Protein AF-A0A183GH62-F1 (afdb_monomer)

Structure (mmCIF, N/CA/C/O backbone):
data_AF-A0A183GH62-F1
#
_entry.id   AF-A0A183GH62-F1
#
loop_
_atom_site.group_PDB
_atom_site.id
_atom_site.type_symbol
_atom_site.label_atom_id
_atom_site.label_alt_id
_atom_site.label_comp_id
_atom_site.label_asym_id
_atom_site.label_entity_id
_atom_site.label_seq_id
_atom_site.pdbx_PDB_ins_code
_atom_site.Cartn_x
_atom_site.Cartn_y
_atom_site.Cartn_z
_atom_site.occupancy
_atom_site.B_iso_or_equiv
_atom_site.auth_seq_id
_atom_site.auth_comp_id
_atom_site.auth_asym_id
_atom_site.auth_atom_id
_atom_site.pdbx_PDB_model_num
ATOM 1 N N . LEU A 1 1 ? 11.608 -10.450 -3.511 1.00 84.62 1 LEU A N 1
ATOM 2 C CA . LEU A 1 1 ? 10.997 -9.403 -2.662 1.00 84.62 1 LEU A CA 1
ATOM 3 C C . LEU A 1 1 ? 11.807 -8.129 -2.850 1.00 84.62 1 LEU A C 1
ATOM 5 O O . LEU A 1 1 ? 12.995 -8.170 -2.566 1.00 84.62 1 LEU A O 1
ATOM 9 N N . LEU A 1 2 ? 11.206 -7.057 -3.378 1.00 91.69 2 LEU A N 1
ATOM 10 C CA . LEU A 1 2 ? 11.918 -5.793 -3.631 1.00 91.69 2 LEU A CA 1
ATOM 11 C C . LEU A 1 2 ? 12.170 -5.014 -2.333 1.00 91.69 2 LEU A C 1
ATOM 13 O O . LEU A 1 2 ? 13.284 -4.571 -2.070 1.00 91.69 2 LEU A O 1
ATOM 17 N N . LYS A 1 3 ? 11.134 -4.869 -1.504 1.00 93.12 3 LYS A N 1
ATOM 18 C CA . LYS A 1 3 ? 11.185 -4.182 -0.211 1.00 93.12 3 LYS A CA 1
ATOM 19 C C . LYS A 1 3 ? 9.967 -4.592 0.620 1.00 93.12 3 LYS A C 1
ATOM 21 O O . LYS A 1 3 ? 8.955 -5.000 0.058 1.00 93.12 3 LYS A O 1
ATOM 26 N N . SER A 1 4 ? 10.085 -4.485 1.939 1.00 94.06 4 SER A N 1
ATOM 27 C CA . SER A 1 4 ? 8.963 -4.546 2.877 1.00 94.06 4 SER A CA 1
ATOM 28 C C . SER A 1 4 ? 8.968 -3.267 3.699 1.00 94.06 4 SER A C 1
ATOM 30 O O . SER A 1 4 ? 10.044 -2.769 4.042 1.00 94.06 4 SER A O 1
ATOM 32 N N . PHE A 1 5 ? 7.782 -2.758 4.003 1.00 93.56 5 PHE A N 1
ATOM 33 C CA . PHE A 1 5 ? 7.586 -1.598 4.858 1.00 93.56 5 PHE A CA 1
ATOM 34 C C . PHE A 1 5 ? 6.623 -1.976 5.971 1.00 93.56 5 PHE A C 1
ATOM 36 O O . PHE A 1 5 ? 5.675 -2.722 5.728 1.00 93.56 5 PHE A O 1
ATOM 43 N N . ASP A 1 6 ? 6.897 -1.476 7.167 1.00 93.81 6 ASP A N 1
ATOM 44 C CA . ASP A 1 6 ? 6.061 -1.671 8.342 1.00 93.81 6 ASP A CA 1
ATOM 45 C C . ASP A 1 6 ? 5.728 -0.294 8.912 1.00 93.81 6 ASP A C 1
ATOM 47 O O . ASP A 1 6 ? 6.617 0.553 9.050 1.00 93.81 6 ASP A O 1
ATOM 51 N N . PHE A 1 7 ? 4.444 -0.053 9.151 1.00 92.81 7 PHE A N 1
ATOM 52 C CA . PHE A 1 7 ? 3.926 1.238 9.577 1.00 92.81 7 PHE A CA 1
ATOM 53 C C . PHE A 1 7 ? 2.909 1.036 10.691 1.00 92.81 7 PHE A C 1
ATOM 55 O O . PHE A 1 7 ? 1.945 0.285 10.542 1.00 92.81 7 PHE A O 1
ATOM 62 N N . GLU A 1 8 ? 3.082 1.789 11.770 1.00 92.88 8 GLU A N 1
ATOM 63 C CA . GLU A 1 8 ? 2.067 1.914 12.804 1.00 92.88 8 GLU A CA 1
ATOM 64 C C . GLU A 1 8 ? 1.208 3.143 12.525 1.00 92.88 8 GLU A C 1
ATOM 66 O O . GLU A 1 8 ? 1.704 4.267 12.397 1.00 92.88 8 GLU A O 1
ATOM 71 N N . PHE A 1 9 ? -0.105 2.937 12.457 1.00 92.50 9 PHE A N 1
ATOM 72 C CA . PHE A 1 9 ? -1.028 4.060 12.481 1.00 92.50 9 PHE A CA 1
ATOM 73 C C . PHE A 1 9 ? -0.983 4.728 13.859 1.00 92.50 9 PHE A C 1
ATOM 75 O O . P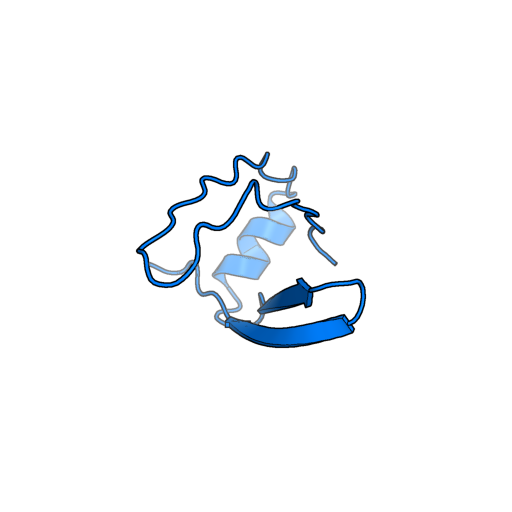HE A 1 9 ? -0.923 4.065 14.894 1.00 92.50 9 PHE A O 1
ATOM 82 N N . GLY A 1 10 ? -1.072 6.060 13.871 1.00 92.38 10 GLY A N 1
ATOM 83 C CA . GLY A 1 10 ? -1.364 6.803 15.094 1.00 92.38 10 GLY A CA 1
ATOM 84 C C . GLY A 1 10 ? -2.786 6.535 15.603 1.00 92.38 10 GLY A C 1
ATOM 85 O O . GLY A 1 10 ? -3.506 5.664 15.117 1.00 92.38 10 GLY A O 1
ATOM 86 N N . PHE A 1 11 ? -3.236 7.331 16.571 1.00 95.81 11 PHE A N 1
ATOM 87 C CA . PHE A 1 11 ? -4.587 7.184 17.107 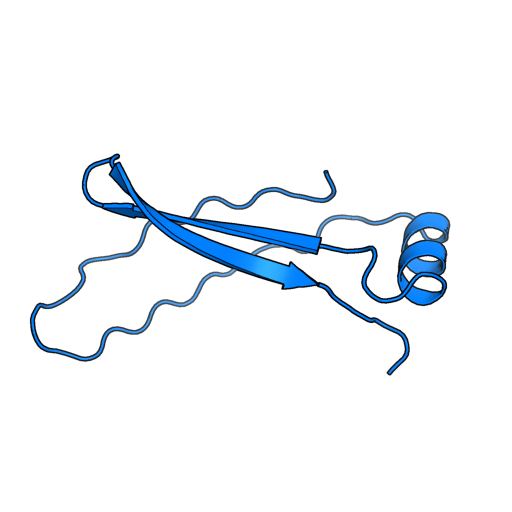1.00 95.81 11 PHE A CA 1
ATOM 88 C C . PHE A 1 11 ? -5.666 7.453 16.041 1.00 95.81 11 PHE A C 1
ATOM 90 O O . PHE A 1 11 ? -5.773 8.563 15.518 1.00 95.81 11 PHE A O 1
ATOM 97 N N . CYS A 1 12 ? -6.502 6.450 15.771 1.00 97.12 12 CYS A N 1
ATOM 98 C CA . CYS A 1 12 ? -7.661 6.566 14.890 1.00 97.12 12 CYS A CA 1
ATOM 99 C C . CYS A 1 12 ? -8.896 6.996 15.692 1.00 97.12 12 CYS A C 1
ATOM 101 O O . CYS A 1 12 ? -9.444 6.223 16.478 1.00 97.12 12 CYS A O 1
ATOM 103 N N . ILE A 1 13 ? -9.366 8.225 15.478 1.00 97.62 13 ILE A N 1
ATOM 104 C CA . ILE A 1 13 ? -10.560 8.749 16.146 1.00 97.62 13 ILE A CA 1
ATOM 105 C C . ILE A 1 13 ? -11.806 8.008 15.607 1.00 97.62 13 ILE A C 1
ATOM 107 O O . ILE A 1 13 ? -12.003 7.961 14.387 1.00 97.62 13 ILE A O 1
ATOM 111 N N . PRO A 1 14 ? -12.674 7.451 16.476 1.00 97.69 14 PRO A N 1
ATOM 112 C CA . PRO A 1 14 ? -13.900 6.779 16.046 1.00 97.69 14 PRO A CA 1
ATOM 113 C C . PRO A 1 14 ? -14.891 7.728 15.364 1.00 97.69 14 PRO A C 1
ATOM 115 O O . PRO A 1 14 ? -15.034 8.882 15.765 1.00 97.69 14 PRO A O 1
ATOM 118 N N . ASN A 1 15 ? -15.637 7.216 14.379 1.00 96.88 15 ASN A N 1
ATOM 119 C CA . ASN A 1 15 ? -16.687 7.952 13.652 1.00 96.88 15 ASN A CA 1
ATOM 120 C C . ASN A 1 15 ? -16.217 9.271 13.014 1.00 96.88 15 ASN A C 1
ATOM 122 O O . ASN A 1 15 ? -17.008 10.195 12.825 1.00 96.88 15 ASN A O 1
ATOM 126 N N . SER A 1 16 ? -14.934 9.368 12.681 1.00 98.06 16 SER A N 1
ATOM 127 C CA . SER A 1 16 ? -14.355 10.527 12.015 1.00 98.06 16 SER A CA 1
ATOM 128 C C . SER A 1 16 ? -13.523 10.093 10.806 1.00 98.06 16 SER A C 1
ATOM 130 O O . SER A 1 16 ? -13.319 8.902 10.552 1.00 98.06 16 SER A O 1
ATOM 132 N N . LYS A 1 17 ? -13.052 11.073 10.032 1.00 97.38 17 LYS A N 1
ATOM 133 C CA . LYS A 1 17 ? -12.081 10.838 8.966 1.00 97.38 17 LYS A CA 1
ATOM 134 C C . LYS A 1 17 ? -10.676 11.022 9.528 1.00 97.38 17 LYS A C 1
ATOM 136 O O . LYS A 1 17 ? -10.354 12.096 10.028 1.00 97.38 17 LYS A O 1
ATOM 141 N N . ASN A 1 18 ? -9.852 9.991 9.390 1.00 96.62 18 ASN A N 1
ATOM 142 C CA . ASN A 1 18 ? -8.451 9.995 9.797 1.00 96.62 18 ASN A CA 1
ATOM 143 C C . ASN A 1 18 ? -7.557 10.023 8.546 1.00 96.62 18 ASN A C 1
ATOM 145 O O . ASN A 1 18 ? -7.920 9.459 7.512 1.00 96.62 18 ASN A O 1
ATOM 149 N N . THR A 1 19 ? -6.400 10.675 8.645 1.00 96.56 19 THR A N 1
ATOM 150 C CA . THR A 1 19 ? -5.374 10.721 7.593 1.00 96.56 19 THR A CA 1
ATOM 151 C C . THR A 1 19 ? -4.043 10.323 8.216 1.00 96.56 19 THR A C 1
ATOM 153 O O . THR A 1 19 ? -3.736 10.755 9.324 1.00 96.56 19 THR A O 1
ATOM 156 N N . CYS A 1 20 ? -3.258 9.519 7.506 1.00 94.56 20 CYS A N 1
ATOM 157 C CA . CYS A 1 20 ? -1.915 9.124 7.905 1.00 94.56 20 CYS A CA 1
ATOM 158 C C . CYS A 1 20 ? -0.980 9.284 6.704 1.00 94.56 20 CYS A C 1
ATOM 160 O O . CYS A 1 20 ? -1.372 8.977 5.576 1.00 94.56 20 CYS A O 1
ATOM 162 N N . GLU A 1 21 ? 0.221 9.798 6.945 1.00 95.50 21 GLU A N 1
ATOM 163 C CA . GLU A 1 21 ? 1.272 9.929 5.941 1.00 95.50 21 GLU A CA 1
ATOM 164 C C . GLU A 1 21 ? 2.372 8.917 6.257 1.00 95.50 21 GLU A C 1
ATOM 166 O O . GLU A 1 21 ? 2.914 8.902 7.361 1.00 95.50 21 GLU A O 1
ATOM 171 N N . HIS A 1 22 ? 2.692 8.068 5.282 1.00 92.38 22 HIS A N 1
ATOM 172 C CA . HIS A 1 22 ? 3.777 7.101 5.383 1.00 92.38 22 HIS A CA 1
ATOM 173 C C . HIS A 1 22 ? 4.929 7.556 4.495 1.00 92.38 22 HIS A C 1
ATOM 175 O O . HIS A 1 22 ? 4.808 7.576 3.269 1.00 92.38 22 HIS A O 1
ATOM 181 N N . ILE A 1 23 ? 6.052 7.911 5.113 1.00 92.25 23 ILE A N 1
ATOM 182 C CA . ILE A 1 23 ? 7.280 8.271 4.405 1.00 92.25 23 ILE A CA 1
ATOM 183 C C . ILE A 1 23 ? 8.158 7.026 4.336 1.00 92.25 23 ILE A C 1
ATOM 185 O O . ILE A 1 23 ? 8.448 6.408 5.360 1.00 92.25 23 ILE A O 1
ATOM 189 N N . TYR A 1 24 ? 8.590 6.660 3.133 1.00 90.56 24 TYR A N 1
ATOM 190 C CA . TYR A 1 24 ? 9.502 5.544 2.929 1.00 90.56 24 TYR A CA 1
ATOM 191 C C . TYR A 1 24 ? 10.607 5.887 1.941 1.00 90.56 24 TYR A C 1
ATOM 193 O O . TYR A 1 24 ? 10.412 6.619 0.971 1.00 90.56 24 TYR A O 1
ATOM 201 N N . GLU A 1 25 ? 11.781 5.314 2.187 1.00 89.81 25 GLU A N 1
ATOM 202 C CA . GLU A 1 25 ? 12.909 5.423 1.276 1.00 89.81 25 GLU A CA 1
ATOM 203 C C . GLU A 1 25 ? 12.776 4.405 0.148 1.00 89.81 25 GLU A C 1
ATOM 205 O O . GLU A 1 25 ? 12.549 3.208 0.372 1.00 89.81 25 GLU A O 1
ATOM 210 N N . PHE A 1 26 ? 12.939 4.892 -1.079 1.00 89.62 26 PHE A N 1
ATOM 211 C CA . PHE A 1 26 ? 12.965 4.033 -2.248 1.00 89.62 26 PHE A CA 1
ATOM 212 C C . PHE A 1 26 ? 14.205 3.123 -2.193 1.00 89.62 26 PHE A C 1
ATOM 214 O O . PHE A 1 26 ? 15.306 3.614 -1.929 1.00 89.62 26 PHE A O 1
ATOM 221 N N . PRO A 1 27 ? 14.068 1.802 -2.409 1.00 89.69 27 PRO A N 1
ATOM 222 C CA . PRO A 1 27 ? 15.218 0.909 -2.401 1.00 89.69 27 PRO A CA 1
ATOM 223 C C . PRO A 1 27 ? 16.172 1.235 -3.554 1.00 89.69 27 PRO A C 1
ATOM 225 O O . PRO A 1 27 ? 15.755 1.655 -4.632 1.00 89.69 27 PRO A O 1
ATOM 228 N N . HIS A 1 28 ? 17.462 0.971 -3.358 1.00 92.31 28 HIS A N 1
ATOM 229 C CA . HIS A 1 28 ? 18.405 0.978 -4.470 1.00 92.31 28 HIS A CA 1
ATOM 230 C C . HIS A 1 28 ? 18.092 -0.188 -5.415 1.00 92.31 28 HIS A C 1
ATOM 232 O O . HIS A 1 28 ? 18.168 -1.349 -5.016 1.00 92.31 28 HIS A O 1
ATOM 238 N N . LEU A 1 29 ? 17.750 0.131 -6.663 1.00 95.12 29 LEU A N 1
ATOM 239 C CA . LEU A 1 29 ? 17.511 -0.840 -7.729 1.00 95.12 29 LEU A CA 1
ATOM 240 C C . LEU A 1 29 ? 18.672 -0.789 -8.723 1.00 95.12 29 LEU A C 1
ATOM 242 O O . LEU A 1 29 ? 19.165 0.295 -9.044 1.00 95.12 29 LEU A O 1
ATOM 246 N N . SER A 1 30 ? 19.123 -1.948 -9.207 1.00 96.81 30 SER A N 1
ATOM 247 C CA . SER A 1 30 ? 20.130 -1.976 -10.267 1.00 96.81 30 SER A CA 1
ATOM 248 C C . SER A 1 30 ? 19.529 -1.484 -11.591 1.00 96.81 30 SER A C 1
ATOM 250 O O . SER A 1 30 ? 18.327 -1.659 -11.817 1.00 96.81 30 SER A O 1
ATOM 252 N N . PRO A 1 31 ? 20.336 -0.897 -12.493 1.00 97.06 31 PRO A N 1
ATOM 253 C CA . PRO A 1 31 ? 19.858 -0.464 -13.806 1.00 97.06 31 PRO A CA 1
ATOM 254 C C . PRO A 1 31 ? 19.176 -1.583 -14.605 1.00 97.06 31 PRO A C 1
ATOM 256 O O . PRO A 1 31 ? 18.191 -1.340 -15.298 1.00 97.06 31 PRO A O 1
ATOM 259 N N . GLU A 1 32 ? 19.668 -2.818 -14.486 1.00 97.56 32 GLU A N 1
ATOM 260 C CA . GLU A 1 32 ? 19.112 -3.987 -15.168 1.00 97.56 32 GLU A CA 1
ATOM 261 C C . GLU A 1 32 ? 17.708 -4.320 -14.664 1.00 97.56 32 GLU A C 1
ATOM 263 O O . GLU A 1 32 ? 16.819 -4.562 -15.476 1.00 97.56 32 GLU A O 1
ATOM 268 N N . LEU A 1 33 ? 17.502 -4.277 -13.344 1.00 96.38 33 LEU A N 1
ATOM 269 C CA . LEU A 1 33 ? 16.206 -4.549 -12.728 1.00 96.38 33 LEU A CA 1
ATOM 270 C C . LEU A 1 33 ? 15.193 -3.451 -13.056 1.00 96.38 33 LEU A C 1
ATOM 272 O O . LEU A 1 33 ? 14.040 -3.746 -13.341 1.00 96.38 33 LEU A O 1
ATOM 276 N N . VAL A 1 34 ? 15.619 -2.184 -13.061 1.00 96.62 34 VAL A N 1
ATOM 277 C CA . VAL A 1 34 ? 14.751 -1.074 -13.487 1.00 96.62 34 VAL A CA 1
ATOM 278 C C . VAL A 1 34 ? 14.277 -1.292 -14.923 1.00 96.62 34 VAL A C 1
ATOM 280 O O . VAL A 1 34 ? 13.092 -1.138 -15.202 1.00 96.62 34 VAL A O 1
ATOM 283 N N . ARG A 1 35 ? 15.182 -1.691 -15.825 1.00 97.12 35 ARG A N 1
ATOM 284 C CA . ARG A 1 35 ? 14.826 -1.997 -17.214 1.00 97.12 35 ARG A CA 1
ATOM 285 C C . ARG A 1 35 ? 13.834 -3.157 -17.305 1.00 97.12 35 ARG A C 1
ATOM 287 O O . ARG A 1 35 ? 12.839 -3.028 -18.006 1.00 97.12 35 ARG A O 1
ATOM 294 N 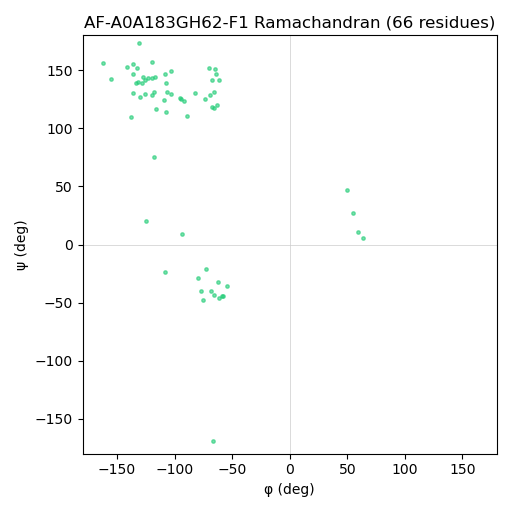N . GLU A 1 36 ? 14.073 -4.243 -16.575 1.00 97.62 36 GLU A N 1
ATOM 295 C CA . GLU A 1 36 ? 13.162 -5.393 -16.515 1.00 97.62 36 GLU A CA 1
ATOM 296 C C . GLU A 1 36 ? 11.765 -4.988 -16.021 1.00 97.62 36 GLU A C 1
ATOM 298 O O . GLU A 1 36 ? 10.767 -5.348 -16.633 1.00 97.62 36 GLU A O 1
ATOM 303 N N . MET A 1 37 ? 11.678 -4.165 -14.972 1.00 97.25 37 MET A N 1
ATOM 304 C CA . MET A 1 37 ? 10.398 -3.680 -14.445 1.00 97.25 37 MET A CA 1
ATOM 305 C C . MET A 1 37 ? 9.608 -2.837 -15.460 1.00 97.25 37 MET A C 1
ATOM 307 O O . MET A 1 37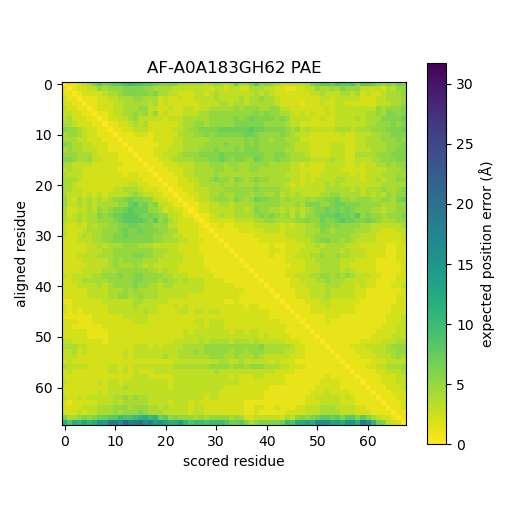 ? 8.381 -2.867 -15.436 1.00 97.25 37 MET A O 1
ATOM 311 N N . VAL A 1 38 ? 10.287 -2.091 -16.338 1.00 97.56 38 VAL A N 1
ATOM 312 C CA . VAL A 1 38 ? 9.651 -1.324 -17.426 1.00 97.56 38 VAL A CA 1
ATOM 313 C C . VAL A 1 38 ? 9.237 -2.237 -18.587 1.00 97.56 38 VAL A C 1
ATOM 315 O O . VAL A 1 38 ? 8.166 -2.049 -19.156 1.00 97.56 38 VAL A O 1
ATOM 318 N N . GLU A 1 39 ? 10.061 -3.231 -18.937 1.00 98.06 39 GLU A N 1
ATOM 319 C CA . GLU A 1 39 ? 9.794 -4.189 -20.025 1.00 98.06 39 GLU A CA 1
ATOM 320 C C . GLU A 1 39 ? 8.691 -5.214 -19.671 1.00 98.06 39 GLU A C 1
ATOM 322 O O . GLU A 1 39 ? 8.060 -5.763 -20.576 1.00 98.06 39 GLU A O 1
ATOM 327 N N . SER A 1 40 ? 8.424 -5.431 -18.377 1.00 97.56 40 SER A N 1
ATOM 328 C CA . SER A 1 40 ? 7.465 -6.413 -17.849 1.00 97.56 40 SER A CA 1
ATOM 329 C C . SER A 1 40 ? 6.318 -5.760 -17.047 1.00 97.56 40 SER A C 1
ATOM 331 O O . SER A 1 40 ? 6.291 -5.833 -15.809 1.00 97.56 40 SER A O 1
ATOM 333 N N . PRO A 1 41 ? 5.332 -5.127 -17.712 1.00 97.44 41 PRO A N 1
ATOM 334 C CA . PRO A 1 41 ? 4.223 -4.455 -17.035 1.00 97.44 41 PRO A CA 1
ATOM 335 C C . PRO A 1 41 ? 3.380 -5.431 -16.195 1.00 97.44 41 PRO A C 1
ATOM 337 O O . PRO A 1 41 ? 3.123 -6.567 -16.595 1.00 97.44 41 PRO A O 1
ATOM 340 N N . TYR A 1 42 ? 2.927 -4.979 -15.021 1.00 97.38 42 TYR A N 1
ATOM 341 C CA . TYR A 1 42 ? 2.106 -5.725 -14.050 1.00 97.38 42 TYR A CA 1
ATOM 342 C C . TYR A 1 42 ? 2.770 -6.968 -13.414 1.00 97.38 42 TYR A C 1
ATOM 344 O O . TYR A 1 42 ? 2.141 -7.694 -12.628 1.00 97.38 42 TYR A O 1
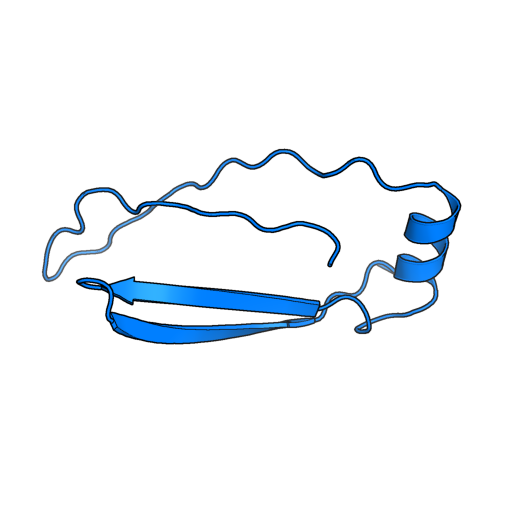ATOM 352 N N . GLU A 1 43 ? 4.055 -7.218 -13.691 1.00 97.88 43 GLU A N 1
ATOM 353 C CA . GLU A 1 43 ? 4.839 -8.241 -12.985 1.00 97.88 43 GLU A CA 1
ATOM 354 C C . GLU A 1 43 ? 5.339 -7.755 -11.623 1.00 97.88 43 GLU A C 1
ATOM 356 O O . GLU A 1 43 ? 5.444 -8.543 -10.678 1.00 97.88 43 GLU A O 1
ATOM 361 N N . THR A 1 44 ? 5.565 -6.447 -11.476 1.00 97.62 44 THR A N 1
ATOM 362 C CA . THR A 1 44 ? 5.770 -5.853 -10.154 1.00 97.62 44 THR A CA 1
ATOM 363 C C . THR A 1 44 ? 4.436 -5.802 -9.422 1.00 97.62 44 THR A C 1
ATOM 365 O O . THR A 1 44 ? 3.458 -5.258 -9.934 1.00 97.62 44 THR A O 1
ATOM 368 N N . ARG A 1 45 ? 4.392 -6.379 -8.217 1.00 97.94 45 ARG A N 1
ATOM 369 C CA . ARG A 1 45 ? 3.178 -6.525 -7.405 1.00 97.94 45 ARG A CA 1
ATOM 370 C C . ARG A 1 45 ? 3.442 -6.176 -5.950 1.00 97.94 45 ARG A C 1
ATOM 372 O O . ARG A 1 45 ? 4.571 -6.303 -5.474 1.00 97.94 45 ARG A O 1
ATOM 379 N N . SER A 1 46 ? 2.392 -5.784 -5.241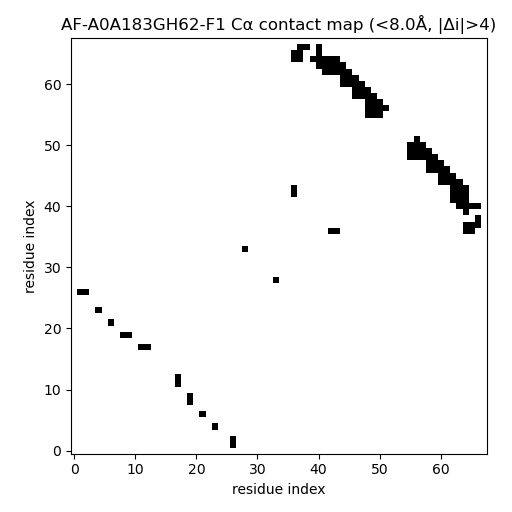 1.00 97.81 46 SER A N 1
ATOM 380 C CA . SER A 1 46 ? 2.422 -5.560 -3.800 1.00 97.81 46 SER A CA 1
ATOM 381 C C . SER A 1 46 ? 1.240 -6.216 -3.097 1.00 97.81 46 SER A C 1
ATOM 383 O O . SER A 1 46 ? 0.147 -6.377 -3.648 1.00 97.81 46 SER A O 1
ATOM 385 N N . ASP A 1 47 ? 1.489 -6.567 -1.841 1.00 98.44 47 ASP A N 1
ATOM 386 C CA . ASP A 1 47 ? 0.485 -6.949 -0.864 1.00 98.44 47 ASP A CA 1
ATOM 387 C C . ASP A 1 47 ? 0.532 -5.928 0.280 1.00 98.44 47 ASP A C 1
ATOM 389 O O . ASP A 1 47 ? 1.606 -5.607 0.788 1.00 98.44 47 ASP A O 1
ATOM 393 N N . SER A 1 48 ? -0.623 -5.396 0.676 1.00 97.94 48 SER A N 1
ATOM 394 C CA . SER A 1 48 ? -0.772 -4.514 1.838 1.00 97.94 48 SER A CA 1
ATOM 395 C C . SER A 1 48 ? -1.667 -5.186 2.868 1.00 97.94 48 SER A C 1
ATOM 397 O O . SER A 1 48 ? -2.841 -5.448 2.602 1.00 97.94 48 SER A O 1
ATOM 399 N N . PHE A 1 49 ? -1.101 -5.471 4.036 1.00 98.06 49 PHE A N 1
ATOM 400 C CA . PHE A 1 49 ? -1.778 -6.136 5.143 1.00 98.06 49 P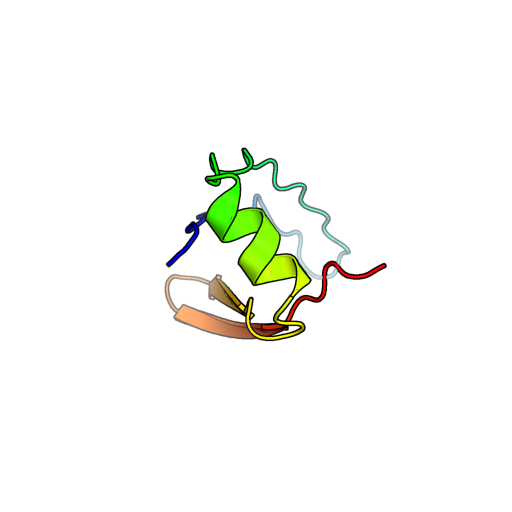HE A CA 1
ATOM 401 C C . PHE A 1 49 ? -2.057 -5.120 6.247 1.00 98.06 49 PHE A C 1
ATOM 403 O O . PHE A 1 49 ? -1.161 -4.376 6.636 1.00 98.06 49 PHE A O 1
ATOM 410 N N . TYR A 1 50 ? -3.288 -5.092 6.749 1.00 97.62 50 TYR A N 1
ATOM 411 C CA . TYR A 1 50 ? -3.701 -4.181 7.812 1.00 97.62 50 TYR A CA 1
ATOM 412 C C . TYR A 1 50 ? -4.175 -4.991 9.011 1.00 97.62 50 TYR A C 1
ATOM 414 O O . TYR A 1 50 ? -5.039 -5.864 8.876 1.00 97.62 50 TYR A O 1
ATOM 422 N N . PHE A 1 51 ? -3.621 -4.674 10.176 1.00 98.06 51 PHE A N 1
ATOM 423 C CA . PHE A 1 51 ? -3.892 -5.369 11.425 1.00 98.06 51 PHE A CA 1
ATOM 424 C C . PHE A 1 51 ? -4.537 -4.418 12.435 1.00 98.06 51 PHE A C 1
ATOM 426 O O . PHE A 1 51 ? -4.206 -3.234 12.480 1.00 98.06 51 PHE A O 1
ATOM 433 N N . VAL A 1 52 ? -5.458 -4.944 13.240 1.00 97.56 52 VAL A N 1
ATOM 434 C CA . VAL A 1 52 ? -5.996 -4.297 14.444 1.00 97.56 52 VAL A CA 1
ATOM 435 C C . VAL A 1 52 ? -5.899 -5.322 15.565 1.00 97.56 52 VAL A C 1
ATOM 437 O O . VAL A 1 52 ? -6.348 -6.452 15.381 1.00 97.56 52 VAL A O 1
ATOM 440 N N . ASP A 1 53 ? -5.284 -4.949 16.687 1.00 96.50 53 ASP A N 1
ATOM 441 C CA . ASP A 1 53 ? -5.018 -5.847 17.822 1.00 96.50 53 ASP A CA 1
ATOM 442 C C . ASP A 1 53 ? -4.354 -7.173 17.392 1.00 96.50 53 ASP A C 1
ATOM 444 O O . ASP A 1 53 ? -4.802 -8.263 17.749 1.00 96.50 53 ASP A O 1
ATOM 448 N N . ASP A 1 54 ? -3.315 -7.073 16.552 1.00 96.00 54 ASP A N 1
ATOM 449 C CA . ASP A 1 54 ? -2.561 -8.192 15.956 1.00 96.00 54 ASP A CA 1
ATOM 450 C C . ASP A 1 54 ? -3.392 -9.169 15.101 1.00 96.00 54 ASP A C 1
ATOM 452 O O . ASP A 1 54 ? -2.908 -10.220 14.671 1.00 96.00 54 ASP A O 1
ATOM 456 N N . GLN A 1 55 ? -4.641 -8.821 14.788 1.00 97.94 55 GLN A N 1
ATOM 457 C CA . GLN A 1 55 ? -5.509 -9.600 13.914 1.00 97.94 55 GLN A CA 1
ATOM 458 C C . GLN A 1 55 ? -5.585 -8.962 12.531 1.00 97.94 55 GLN A C 1
ATOM 460 O O . GLN A 1 55 ? -5.856 -7.771 12.388 1.00 97.94 55 GLN A O 1
ATOM 465 N N . LEU A 1 56 ? -5.359 -9.768 11.492 1.00 98.00 56 LEU A N 1
ATOM 466 C CA . LEU A 1 56 ? -5.478 -9.329 10.104 1.00 98.00 56 LEU A CA 1
ATOM 467 C C . LEU A 1 56 ? -6.941 -8.992 9.794 1.00 98.00 56 LEU A C 1
ATOM 469 O O . LEU A 1 56 ? -7.795 -9.879 9.812 1.00 98.00 56 LEU A O 1
ATOM 473 N N . ILE A 1 57 ? -7.216 -7.731 9.461 1.00 97.94 57 ILE A N 1
ATOM 474 C CA . ILE A 1 57 ? -8.574 -7.258 9.149 1.00 97.94 57 ILE A CA 1
ATOM 475 C C . ILE A 1 57 ? -8.788 -6.952 7.666 1.00 97.94 57 ILE A C 1
ATOM 477 O O . ILE A 1 57 ? -9.923 -6.946 7.195 1.00 97.94 57 ILE A O 1
ATOM 481 N N . MET A 1 58 ? -7.718 -6.671 6.920 1.00 97.94 58 MET A N 1
ATOM 482 C CA . MET A 1 58 ? -7.806 -6.260 5.522 1.00 97.94 58 MET A CA 1
ATOM 483 C C . MET A 1 58 ? -6.518 -6.601 4.779 1.00 97.94 58 MET A C 1
ATOM 485 O O . MET A 1 58 ? -5.414 -6.482 5.312 1.00 97.94 58 MET A O 1
ATOM 489 N N . HIS A 1 59 ? -6.680 -7.013 3.524 1.00 98.31 59 HIS A N 1
ATOM 490 C CA . HIS A 1 59 ? -5.598 -7.390 2.626 1.00 98.31 59 HIS A CA 1
ATOM 491 C C . HIS A 1 59 ? -5.871 -6.814 1.238 1.00 98.31 59 HIS A C 1
ATOM 493 O O . HIS A 1 59 ? -6.777 -7.267 0.540 1.00 98.31 59 HIS A O 1
ATOM 499 N N . ASN A 1 60 ? -5.078 -5.821 0.846 1.00 98.00 60 ASN A N 1
ATOM 500 C CA . ASN A 1 60 ? -5.147 -5.205 -0.475 1.00 98.00 60 ASN A CA 1
ATOM 501 C C . ASN A 1 60 ? -4.001 -5.708 -1.358 1.00 98.00 60 ASN A C 1
ATOM 503 O O . 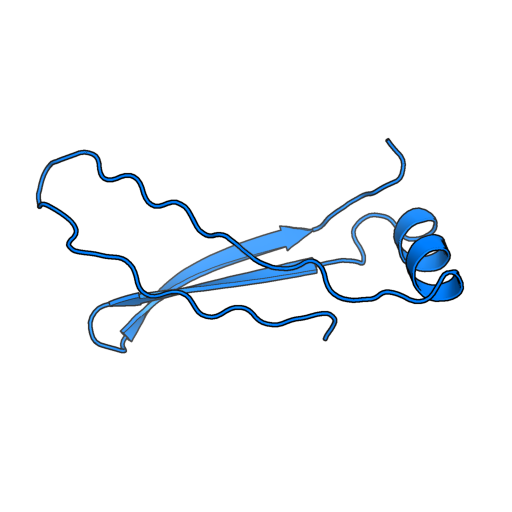ASN A 1 60 ? -2.913 -6.013 -0.868 1.00 98.00 60 ASN A O 1
ATOM 507 N N . LYS A 1 61 ? -4.248 -5.768 -2.667 1.00 98.06 61 LYS A N 1
ATOM 508 C CA . LYS A 1 61 ? -3.276 -6.169 -3.689 1.00 98.06 61 LYS A CA 1
ATOM 509 C C . LYS A 1 61 ? -3.201 -5.105 -4.772 1.00 98.06 61 LYS A C 1
ATOM 511 O O . LYS A 1 61 ? -4.231 -4.531 -5.123 1.00 98.06 61 LYS A O 1
ATOM 516 N N . ALA A 1 62 ? -2.010 -4.889 -5.312 1.00 98.19 62 ALA A N 1
ATOM 517 C CA . ALA A 1 62 ? -1.813 -4.045 -6.482 1.00 98.19 62 ALA A CA 1
ATOM 518 C C . ALA A 1 62 ? -0.749 -4.634 -7.412 1.00 98.19 62 ALA A C 1
ATOM 520 O O . ALA A 1 62 ? 0.160 -5.343 -6.974 1.00 98.19 62 ALA A O 1
ATOM 521 N N . ASP A 1 63 ? -0.864 -4.309 -8.691 1.00 97.81 63 ASP A N 1
ATOM 522 C CA . ASP A 1 63 ? 0.155 -4.499 -9.713 1.00 97.81 63 ASP A CA 1
ATOM 523 C C . ASP A 1 63 ? 0.538 -3.141 -10.320 1.00 97.81 63 ASP A C 1
ATOM 525 O O . ASP A 1 63 ? -0.182 -2.149 -10.187 1.00 97.81 63 ASP A O 1
ATOM 529 N N . TYR A 1 64 ? 1.735 -3.071 -10.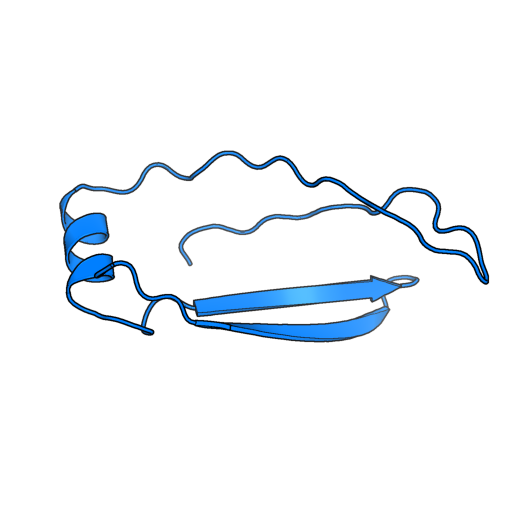903 1.00 97.56 64 TYR A N 1
ATOM 530 C CA . TYR A 1 64 ? 2.334 -1.810 -11.337 1.00 97.56 64 TYR A CA 1
ATOM 531 C C . TYR A 1 64 ? 2.872 -1.910 -12.762 1.00 97.56 64 TYR A C 1
ATOM 533 O O . TYR A 1 64 ? 3.498 -2.905 -13.126 1.00 97.56 64 TYR A O 1
ATOM 541 N N . SER A 1 65 ? 2.666 -0.844 -13.535 1.00 97.56 65 SER A N 1
ATOM 542 C CA . SER A 1 65 ? 3.306 -0.616 -14.830 1.00 97.56 65 SER A CA 1
ATOM 543 C C . SER A 1 65 ? 4.126 0.670 -14.781 1.00 97.56 65 SER A C 1
ATOM 545 O O . SER A 1 65 ? 3.718 1.636 -14.132 1.00 97.56 65 SER A O 1
ATOM 547 N N . TYR A 1 66 ? 5.276 0.672 -15.453 1.00 95.69 66 TYR A N 1
ATOM 548 C CA . TYR A 1 66 ? 6.240 1.781 -15.465 1.00 95.69 66 TYR A CA 1
ATOM 549 C C . TYR A 1 66 ? 6.572 2.251 -16.893 1.00 95.69 66 TYR A C 1
ATOM 551 O O . TYR A 1 66 ? 7.609 2.867 -17.117 1.00 95.69 66 TYR A O 1
ATOM 559 N N . ASP A 1 67 ? 5.704 1.936 -17.854 1.00 91.19 67 ASP A N 1
ATOM 560 C CA . ASP A 1 67 ? 5.830 2.228 -19.288 1.00 91.19 67 ASP A CA 1
ATOM 561 C C . ASP A 1 67 ? 5.141 3.540 -19.723 1.00 91.19 67 ASP A C 1
ATOM 563 O O . ASP A 1 67 ? 5.014 3.802 -20.922 1.00 91.19 67 ASP A O 1
ATOM 567 N N . GLY A 1 68 ? 4.684 4.343 -18.753 1.00 84.88 68 GLY A N 1
ATOM 568 C CA . GLY A 1 68 ? 3.978 5.615 -18.955 1.00 84.88 68 GLY A CA 1
ATOM 569 C C . GLY A 1 68 ? 4.862 6.851 -19.068 1.00 84.88 68 GLY A C 1
ATOM 570 O O . GLY A 1 68 ? 6.039 6.809 -18.644 1.00 84.88 68 GLY A O 1
#

Nearest PDB structures (foldseek):
  7umo-assembly6_F  TM=9.982E-01  e=1.456E-06  Homo sapiens
  7umo-assembly5_E  TM=9.969E-01  e=2.900E-06  Homo sapiens
  7umo-assembly1_A  TM=9.822E-01  e=2.358E-06  Homo sapiens
  7umo-assembly4_D  TM=9.873E-01  e=5.032E-06  Homo sapiens
  6h6a-assembly1_D  TM=9.967E-01  e=7.609E-06  Homo sapiens

pLDDT: mean 95.62, std 3.12, range [84.62, 98.44]

Organism: Heligmosomoides polygyrus (NCBI:txid6339)

Sequence (68 aa):
LLKSFDFEFGFCIPNSKNTCEHIYEFPHLSPELVREMVESPYETRSDSFYFVDDQLIMHNKADYSYDG

Solvent-accessible surface area (backbone atoms only — not comparable to full-atom values): 4861 Å² total; per-residue (Å²): 133,92,80,86,85,87,83,81,81,75,90,75,62,81,100,59,91,78,85,84,87,85,88,77,83,81,73,95,70,54,73,68,57,54,49,48,47,40,76,38,61,54,71,50,68,50,77,46,79,40,66,58,95,88,37,82,76,47,77,48,77,51,65,40,68,61,78,122

InterPro domains:
  IPR008015 GMP phosphodiesterase, delta subunit [PF05351] (1-66)
  IPR014756 Immunoglobulin E-set [SSF81296] (1-66)
  IPR037036 GMP phosphodiesterase, delta subunit superfamily [G3DSA:2.70.50.40] (1-68)
  IPR051519 PDE6D/unc-119 myristoyl-binding [PTHR12951] (1-68)

Foldseek 3Di:
DLDDDDDDDDDDDPPDDDDDDDDDDHDDDDPVVVVVQQVDFQPDKDWDFDDDPNHTDDIDIDGGHDPD

Mean predicted aligned error: 3.11 Å

Radius of gyration: 15.74 Å; Cα contacts (8 Å, |Δi|>4): 58; chains: 1; bounding box: 37×20×38 Å

Secondary structure (DSSP, 8-state):
-------------TTS--------PPPP--HHHHHHHHHSTTTEEEEEEEEETTEEEEEEEEEE----